Protein AF-A0A059LLD0-F1 (afdb_monomer_lite)

Foldseek 3Di:
DDPPDPPDDPVVVVVVVVVVVVVLVVCQPPVRHHDDDDPVLVVCVVVVHDSVVVVVVVVVVVVVVVVVVVVVVVVVVVVVVVVLVVCCVPPVVVSVVVVVVVVVVD

Structure (mmCIF, N/CA/C/O backbone):
data_AF-A0A059LLD0-F1
#
_entry.id   AF-A0A059LLD0-F1
#
loop_
_atom_site.group_PDB
_atom_site.id
_atom_site.type_symbol
_atom_site.label_atom_id
_atom_site.label_alt_id
_atom_site.label_comp_id
_atom_site.label_asym_id
_atom_site.label_entity_id
_atom_site.label_seq_id
_atom_site.pdbx_PDB_ins_code
_atom_site.Cartn_x
_atom_site.Cartn_y
_atom_site.Cartn_z
_atom_site.occupancy
_atom_site.B_iso_or_equiv
_atom_site.auth_seq_id
_atom_site.auth_comp_id
_atom_site.auth_asym_id
_atom_site.auth_atom_id
_atom_site.pdbx_PDB_model_num
ATOM 1 N N . MET A 1 1 ? 1.582 -6.614 -40.337 1.00 39.94 1 MET A N 1
ATOM 2 C CA . MET A 1 1 ? 1.990 -5.217 -40.583 1.00 39.94 1 MET A CA 1
ATOM 3 C C . MET A 1 1 ? 3.397 -5.080 -40.020 1.00 39.94 1 MET A C 1
ATOM 5 O O . MET A 1 1 ? 3.550 -5.006 -38.812 1.00 39.94 1 MET A O 1
ATOM 9 N N . ALA A 1 2 ? 4.421 -5.268 -40.858 1.00 42.25 2 ALA A N 1
ATOM 10 C CA . ALA A 1 2 ? 5.811 -5.275 -40.406 1.00 42.25 2 ALA A CA 1
ATOM 11 C C . ALA A 1 2 ? 6.215 -3.840 -40.050 1.00 42.25 2 ALA A C 1
ATOM 13 O O . ALA A 1 2 ? 6.189 -2.967 -40.916 1.00 42.25 2 ALA A O 1
ATOM 14 N N . CYS A 1 3 ? 6.527 -3.592 -38.780 1.00 46.34 3 CYS A N 1
ATOM 15 C CA . CYS A 1 3 ? 7.064 -2.315 -38.333 1.00 46.34 3 CYS A CA 1
ATOM 16 C C . CYS A 1 3 ? 8.498 -2.210 -38.875 1.00 46.34 3 CYS A C 1
ATOM 18 O O . CYS A 1 3 ? 9.439 -2.732 -38.282 1.00 46.34 3 CYS A O 1
ATOM 20 N N . LEU A 1 4 ? 8.651 -1.645 -40.074 1.00 51.81 4 LEU A N 1
ATOM 21 C CA . LEU A 1 4 ? 9.955 -1.328 -40.641 1.00 51.81 4 LEU A CA 1
ATOM 22 C C . LEU A 1 4 ? 10.501 -0.144 -39.845 1.00 51.81 4 LEU A C 1
ATOM 24 O O . LEU A 1 4 ? 10.081 0.992 -40.055 1.00 51.81 4 LEU A O 1
ATOM 28 N N . LEU A 1 5 ? 11.406 -0.416 -38.904 1.00 59.66 5 LEU A N 1
ATOM 29 C CA . LEU A 1 5 ? 12.221 0.636 -38.307 1.00 59.66 5 LEU A CA 1
ATOM 30 C C . LEU A 1 5 ? 12.898 1.418 -39.448 1.00 59.66 5 LEU A C 1
ATOM 32 O O . LEU A 1 5 ? 13.398 0.790 -40.389 1.00 59.66 5 LEU A O 1
ATOM 36 N N . PRO A 1 6 ? 12.898 2.762 -39.413 1.00 65.06 6 PRO A N 1
ATOM 37 C CA . PRO A 1 6 ? 13.549 3.555 -40.445 1.00 65.06 6 PRO A CA 1
ATOM 38 C C . PRO A 1 6 ? 15.025 3.159 -40.538 1.00 65.06 6 PRO A C 1
ATOM 40 O O . PRO A 1 6 ? 15.702 3.012 -39.519 1.00 65.06 6 PRO A O 1
ATOM 43 N N . SER A 1 7 ? 15.528 2.968 -41.761 1.00 75.12 7 SER A N 1
ATOM 44 C CA . SER A 1 7 ? 16.942 2.673 -42.000 1.00 75.12 7 SER A CA 1
ATOM 45 C C . SER A 1 7 ? 17.771 3.934 -41.755 1.00 75.12 7 SER A C 1
ATOM 47 O O . SER A 1 7 ? 18.082 4.679 -42.683 1.00 75.12 7 SER A O 1
ATOM 49 N N . LEU A 1 8 ? 18.071 4.200 -40.490 1.00 82.19 8 LEU A N 1
ATOM 50 C CA . LEU A 1 8 ? 18.911 5.312 -40.071 1.00 82.19 8 LEU A CA 1
ATOM 51 C C . LEU A 1 8 ? 20.379 4.985 -40.356 1.00 82.19 8 LEU A C 1
ATOM 53 O O . LEU A 1 8 ? 20.849 3.856 -40.187 1.00 82.19 8 LEU A O 1
ATOM 57 N N . THR A 1 9 ? 21.130 5.997 -40.766 1.00 88.50 9 THR A N 1
ATOM 58 C CA . THR A 1 9 ? 22.584 5.923 -40.848 1.00 88.50 9 THR A CA 1
ATOM 59 C C . THR A 1 9 ? 23.185 5.865 -39.444 1.00 88.50 9 THR A C 1
ATOM 61 O O . THR A 1 9 ? 22.616 6.354 -38.466 1.00 88.50 9 THR A O 1
ATOM 64 N N . SER A 1 10 ? 24.398 5.321 -39.330 1.00 88.06 10 SER A N 1
ATOM 65 C CA . SER A 1 10 ? 25.135 5.307 -38.058 1.00 88.06 10 SER A CA 1
ATOM 66 C C . SER A 1 10 ? 25.268 6.713 -37.442 1.00 88.06 10 SER A C 1
ATOM 68 O O . SER A 1 10 ? 25.141 6.863 -36.229 1.00 88.06 10 SER A O 1
ATOM 70 N N . LYS A 1 11 ? 25.441 7.759 -38.265 1.00 90.00 11 LYS A N 1
ATOM 71 C CA . LYS A 1 11 ? 25.521 9.154 -37.796 1.00 90.00 11 LYS A CA 1
ATOM 72 C C . LYS A 1 11 ? 24.215 9.632 -37.160 1.00 90.00 11 LYS A C 1
ATOM 74 O O . LYS A 1 11 ? 24.260 10.312 -36.140 1.00 90.00 11 LYS A O 1
ATOM 79 N N . GLU A 1 12 ? 23.076 9.267 -37.738 1.00 91.81 12 GLU A N 1
ATOM 80 C CA . GLU A 1 12 ? 21.757 9.634 -37.214 1.00 91.81 12 GLU A CA 1
ATOM 81 C C . GLU A 1 12 ? 21.447 8.889 -35.911 1.00 91.81 12 GLU A C 1
ATOM 83 O O . GLU A 1 12 ? 20.988 9.511 -34.957 1.00 91.81 12 GLU A O 1
ATOM 88 N N . TYR A 1 13 ? 21.798 7.600 -35.806 1.00 90.81 13 TYR A N 1
ATOM 89 C CA . TYR A 1 13 ? 21.709 6.864 -34.537 1.00 90.81 13 TYR A CA 1
ATOM 90 C C . TYR A 1 13 ? 22.541 7.513 -33.426 1.00 90.81 13 TYR A C 1
ATOM 92 O O . TYR A 1 13 ? 22.060 7.660 -32.304 1.00 90.81 13 TYR A O 1
ATOM 100 N N . HIS A 1 14 ? 23.774 7.929 -33.726 1.00 91.38 14 HIS A N 1
ATOM 101 C CA . HIS A 1 14 ? 24.617 8.620 -32.750 1.00 91.38 14 HIS A CA 1
ATOM 102 C C . HIS A 1 14 ? 24.027 9.962 -32.309 1.00 91.38 14 HIS A C 1
ATOM 104 O O . HIS A 1 14 ? 24.117 10.301 -31.129 1.00 91.38 14 HIS A O 1
ATOM 110 N N . ALA A 1 15 ? 23.416 10.711 -33.230 1.00 94.12 15 ALA A N 1
ATOM 111 C CA . ALA A 1 15 ? 22.745 11.964 -32.903 1.00 94.12 15 ALA A CA 1
ATOM 112 C C . ALA A 1 15 ? 21.545 11.736 -31.967 1.00 94.12 15 ALA A C 1
ATOM 114 O O . ALA A 1 15 ? 21.467 12.385 -30.927 1.00 94.12 15 ALA A O 1
ATOM 115 N N . LEU A 1 16 ? 20.681 10.761 -32.276 1.00 93.38 16 LEU A N 1
ATOM 116 C CA . LEU A 1 16 ? 19.527 10.403 -31.439 1.00 93.38 16 LEU A CA 1
ATOM 117 C C . LEU A 1 16 ? 19.942 9.876 -30.064 1.00 93.38 16 LEU A C 1
ATOM 119 O O . LEU A 1 16 ? 19.335 10.214 -29.052 1.00 93.38 16 LEU A O 1
ATOM 123 N N . TRP A 1 17 ? 20.994 9.058 -30.003 1.00 91.44 17 TRP A N 1
ATOM 124 C CA . TRP A 1 17 ? 21.495 8.548 -28.730 1.00 91.44 17 TRP A CA 1
ATOM 125 C C . TRP A 1 17 ? 22.029 9.672 -27.841 1.00 91.44 17 TRP A C 1
ATOM 127 O O . TRP A 1 17 ? 21.793 9.668 -26.634 1.00 91.44 17 TRP A O 1
ATOM 137 N N . LYS A 1 18 ? 22.705 10.660 -28.441 1.00 94.19 18 LYS A N 1
ATOM 138 C CA . LYS A 1 18 ? 23.160 11.855 -27.731 1.00 94.19 18 LYS A CA 1
ATOM 139 C C . LYS A 1 18 ? 21.980 12.661 -27.186 1.00 94.19 18 LYS A C 1
ATOM 141 O O . LYS A 1 18 ? 21.985 13.003 -26.012 1.00 94.19 18 LYS A O 1
ATOM 146 N N . GLU A 1 19 ? 20.956 12.890 -28.003 1.00 93.94 19 GLU A N 1
ATOM 147 C CA . GLU A 1 19 ? 19.736 13.588 -27.581 1.00 93.94 19 GLU A CA 1
ATOM 148 C C . GLU A 1 19 ? 19.037 12.875 -26.414 1.00 93.94 19 GLU A C 1
ATOM 150 O O . GLU A 1 19 ? 18.649 13.505 -25.432 1.00 93.94 19 GLU A O 1
ATOM 155 N N . LEU A 1 20 ? 18.934 11.546 -26.475 1.00 91.69 20 LEU A N 1
ATOM 156 C CA . LEU A 1 20 ? 18.318 10.746 -25.418 1.00 91.69 20 LEU A CA 1
ATOM 157 C C . LEU A 1 20 ? 19.149 10.771 -24.125 1.00 91.69 20 LEU A C 1
ATOM 159 O O . LEU A 1 20 ? 18.588 10.863 -23.033 1.00 91.69 20 LEU A O 1
ATOM 163 N N . ALA A 1 21 ? 20.480 10.737 -24.229 1.00 89.69 21 ALA A N 1
ATOM 164 C CA . ALA A 1 21 ? 21.375 10.879 -23.082 1.00 89.69 21 ALA A CA 1
ATOM 165 C C . ALA A 1 21 ? 21.253 12.265 -22.423 1.00 89.69 21 ALA A C 1
ATOM 167 O O . ALA A 1 21 ? 21.166 12.352 -21.195 1.00 89.69 21 ALA A O 1
ATOM 168 N N . ASP A 1 22 ? 21.175 13.326 -23.227 1.00 90.44 22 ASP A N 1
ATOM 169 C CA . ASP A 1 22 ? 20.976 14.698 -22.752 1.00 90.44 22 ASP A CA 1
ATOM 170 C C . ASP A 1 22 ? 19.594 14.847 -22.083 1.00 90.44 22 ASP A C 1
ATOM 172 O O . ASP A 1 22 ? 19.474 15.415 -20.995 1.00 90.44 22 ASP A O 1
ATOM 176 N N . SER A 1 23 ? 18.550 14.255 -22.674 1.00 90.44 23 SER A N 1
ATOM 177 C CA . SER A 1 23 ? 17.202 14.217 -22.097 1.00 90.44 23 SER A CA 1
ATOM 178 C C . SER A 1 23 ? 17.179 13.470 -20.761 1.00 90.44 23 SER A C 1
ATOM 180 O O . SER A 1 23 ? 16.642 13.984 -19.780 1.00 90.44 23 SER A O 1
ATOM 182 N N . ARG A 1 24 ? 17.842 12.311 -20.659 1.00 87.19 24 ARG A N 1
ATOM 183 C CA . ARG A 1 24 ? 17.965 11.570 -19.395 1.00 87.19 24 ARG A CA 1
ATOM 184 C C . ARG A 1 24 ? 18.589 12.431 -18.301 1.00 87.19 24 ARG A C 1
ATOM 186 O O . ARG A 1 24 ? 18.120 12.382 -17.168 1.00 87.19 24 ARG A O 1
ATOM 193 N N . GLN A 1 25 ? 19.616 13.215 -18.621 1.00 82.69 25 GLN A N 1
ATOM 194 C CA . GLN A 1 25 ? 20.274 14.082 -17.643 1.00 82.69 25 GLN A CA 1
ATOM 195 C C . GLN A 1 25 ? 19.312 15.123 -17.053 1.00 82.69 25 GLN A C 1
ATOM 197 O O . GLN A 1 25 ? 19.439 15.461 -15.880 1.00 82.69 25 GLN A O 1
ATOM 202 N N . SER A 1 26 ? 18.322 15.584 -17.826 1.00 83.88 26 SER A N 1
ATOM 203 C CA . SER A 1 26 ? 17.282 16.503 -17.336 1.00 83.88 26 SER A CA 1
ATOM 204 C C . SER A 1 26 ? 16.276 15.860 -16.370 1.00 83.88 26 SER A C 1
ATOM 206 O O . SER A 1 26 ? 15.625 16.568 -15.607 1.00 83.88 26 SER A O 1
ATOM 208 N N . LEU A 1 27 ? 16.160 14.527 -16.386 1.00 83.38 27 LEU A N 1
ATOM 209 C CA . LEU A 1 27 ? 15.268 13.756 -15.510 1.00 83.38 27 LEU A CA 1
ATOM 210 C C . LEU A 1 27 ? 15.929 13.377 -14.176 1.00 83.38 27 LEU A C 1
ATOM 212 O O . LEU A 1 27 ? 15.254 12.914 -13.258 1.00 83.38 27 LEU A O 1
ATOM 216 N N . VAL A 1 28 ? 17.249 13.544 -14.072 1.00 86.75 28 VAL A N 1
ATOM 217 C CA . VAL A 1 28 ? 17.999 13.352 -12.829 1.00 86.75 28 VAL A CA 1
ATOM 218 C C . VAL A 1 28 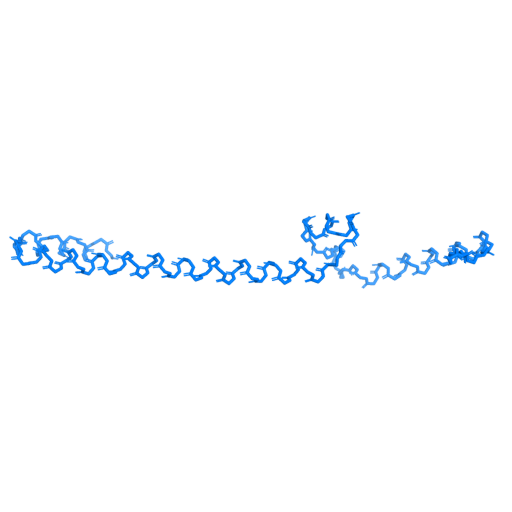? 17.841 14.608 -11.976 1.00 86.75 28 VAL A C 1
ATOM 220 O O . VAL A 1 28 ? 17.944 15.729 -12.474 1.00 86.75 28 VAL A O 1
ATOM 223 N N . ALA A 1 29 ? 17.589 14.429 -10.681 1.00 80.75 29 ALA A N 1
ATOM 224 C CA . ALA A 1 29 ? 17.457 15.543 -9.756 1.00 80.75 29 ALA A CA 1
ATOM 225 C C . ALA A 1 29 ? 18.760 16.378 -9.692 1.00 80.75 29 ALA A C 1
ATOM 227 O O . ALA A 1 29 ? 19.846 15.854 -9.959 1.00 80.75 29 ALA A O 1
ATOM 228 N N . PRO A 1 30 ? 18.696 17.671 -9.311 1.00 80.50 30 PRO A N 1
ATOM 229 C CA . PRO A 1 30 ? 19.870 18.554 -9.270 1.00 80.50 30 PRO A CA 1
ATOM 230 C C . PRO A 1 30 ? 21.007 18.062 -8.362 1.00 80.50 30 PRO A C 1
ATOM 232 O O . PRO A 1 30 ? 22.156 18.459 -8.537 1.00 80.50 30 PRO A O 1
ATOM 235 N N . ASP A 1 31 ? 20.692 17.203 -7.393 1.00 86.31 31 ASP A N 1
ATOM 236 C CA . ASP A 1 31 ? 21.633 16.561 -6.474 1.00 86.31 31 ASP A CA 1
ATOM 237 C C . ASP A 1 31 ? 22.212 15.237 -7.014 1.00 86.31 31 ASP A C 1
ATOM 239 O O . ASP A 1 31 ? 22.921 14.528 -6.300 1.00 86.31 31 ASP A O 1
ATOM 243 N N . GLY A 1 32 ? 21.925 14.900 -8.274 1.00 82.25 32 GLY A N 1
ATOM 244 C CA . GLY A 1 32 ? 22.403 13.696 -8.948 1.00 82.25 32 GLY A CA 1
ATOM 245 C C . GLY A 1 32 ? 21.582 12.441 -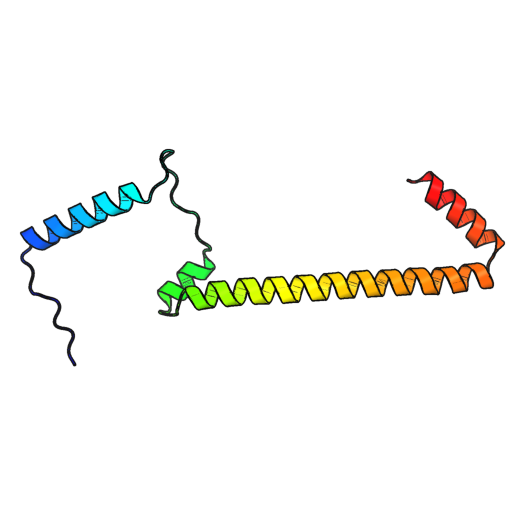8.656 1.00 82.25 32 GLY A C 1
ATOM 246 O O . GLY A 1 32 ? 21.960 11.360 -9.111 1.00 82.25 32 GLY A O 1
ATOM 247 N N . ARG A 1 33 ? 20.469 12.544 -7.915 1.00 85.12 33 ARG A N 1
ATOM 248 C CA . ARG A 1 33 ? 19.623 11.382 -7.620 1.00 85.12 33 ARG A CA 1
ATOM 249 C C . ARG A 1 33 ? 18.732 11.027 -8.802 1.00 85.12 33 ARG A C 1
ATOM 251 O O . ARG A 1 33 ? 18.080 11.877 -9.407 1.00 85.12 33 ARG A O 1
ATOM 258 N N . VAL A 1 34 ? 18.693 9.738 -9.110 1.00 82.94 34 VAL A N 1
ATOM 259 C CA . VAL A 1 34 ? 17.743 9.165 -10.066 1.00 82.94 34 VAL A CA 1
ATOM 260 C C . VAL A 1 34 ? 16.390 9.019 -9.358 1.00 82.94 34 VAL A C 1
ATOM 262 O O . VAL A 1 34 ? 16.390 8.686 -8.170 1.00 82.94 34 VAL A O 1
ATOM 265 N N . PRO A 1 35 ? 15.252 9.259 -10.035 1.00 83.44 35 PRO A N 1
ATOM 266 C CA . PRO A 1 35 ? 13.938 8.998 -9.461 1.00 83.44 35 PRO A CA 1
ATOM 267 C C . PRO A 1 35 ? 13.838 7.571 -8.916 1.00 83.44 35 PRO A C 1
ATOM 269 O O . PRO A 1 35 ? 14.211 6.612 -9.594 1.00 83.44 35 PRO A O 1
ATOM 272 N N . GLU A 1 36 ? 13.343 7.440 -7.688 1.00 87.00 36 GLU A N 1
ATOM 273 C CA . GLU A 1 36 ? 13.071 6.134 -7.098 1.00 87.00 36 GLU A CA 1
ATOM 274 C C . GLU A 1 36 ? 11.819 5.537 -7.734 1.00 87.00 36 GLU A C 1
ATOM 276 O O . GLU A 1 36 ? 10.787 6.196 -7.868 1.00 87.00 36 GLU A O 1
ATOM 281 N N . VAL A 1 37 ? 11.926 4.273 -8.129 1.00 88.25 37 VAL A N 1
ATOM 282 C CA . VAL A 1 37 ? 10.850 3.526 -8.771 1.00 88.25 37 VAL A CA 1
ATOM 283 C C . VAL A 1 37 ? 10.708 2.189 -8.056 1.00 88.25 37 VAL A C 1
ATOM 285 O O . VAL A 1 37 ? 11.709 1.566 -7.698 1.00 88.25 37 VAL A O 1
ATOM 288 N N . ALA A 1 38 ? 9.469 1.744 -7.838 1.00 92.06 38 ALA A N 1
ATOM 289 C CA . ALA A 1 38 ? 9.203 0.429 -7.264 1.00 92.06 38 ALA A CA 1
ATOM 290 C C . ALA A 1 38 ? 9.772 -0.673 -8.173 1.00 92.06 38 ALA A C 1
ATOM 292 O O . ALA A 1 38 ? 9.549 -0.665 -9.384 1.00 92.06 38 ALA A O 1
ATOM 293 N N . ILE A 1 39 ? 10.484 -1.644 -7.598 1.00 91.19 39 ILE A N 1
ATOM 294 C CA . ILE A 1 39 ? 11.093 -2.744 -8.365 1.00 91.19 39 ILE A CA 1
ATOM 295 C C . ILE A 1 39 ? 10.005 -3.589 -9.038 1.00 91.19 39 ILE A C 1
ATOM 297 O O . ILE A 1 39 ? 10.184 -4.094 -10.142 1.00 91.19 39 ILE A O 1
ATOM 301 N N . GLU A 1 40 ? 8.852 -3.720 -8.392 1.00 90.88 40 GLU A N 1
ATOM 302 C CA . GLU A 1 40 ? 7.683 -4.406 -8.923 1.00 90.88 40 GLU A CA 1
ATOM 303 C C . GLU A 1 40 ? 7.151 -3.731 -10.191 1.00 90.88 40 GLU A C 1
ATOM 305 O O . GLU A 1 40 ? 6.760 -4.439 -11.113 1.00 90.88 40 GLU A O 1
ATOM 310 N N . LEU A 1 41 ? 7.214 -2.397 -10.289 1.00 94.44 41 LEU A N 1
ATOM 311 C CA . LEU A 1 41 ? 6.820 -1.680 -11.504 1.00 94.44 41 LEU A CA 1
ATOM 312 C C . LEU A 1 41 ? 7.729 -2.036 -12.688 1.00 94.44 41 LEU A C 1
ATOM 314 O O . LEU A 1 41 ? 7.250 -2.164 -13.811 1.00 94.44 41 LEU A O 1
ATOM 318 N N . LEU A 1 42 ? 9.029 -2.232 -12.447 1.00 92.25 42 LEU A N 1
ATOM 319 C CA . LEU A 1 42 ? 9.960 -2.635 -13.505 1.00 92.25 42 LEU A CA 1
ATOM 320 C C . LEU A 1 42 ? 9.594 -4.006 -14.082 1.00 92.25 42 LEU A C 1
ATOM 322 O O . LEU A 1 42 ? 9.681 -4.187 -15.289 1.00 92.25 42 LEU A O 1
ATOM 326 N N . LYS A 1 43 ? 9.099 -4.932 -13.251 1.00 91.94 43 LYS A N 1
ATOM 327 C CA . LYS A 1 43 ? 8.618 -6.237 -13.730 1.00 91.94 43 LYS A CA 1
ATOM 328 C C . LYS A 1 43 ? 7.402 -6.104 -14.645 1.00 91.94 43 LYS A C 1
ATOM 330 O O . LYS A 1 43 ? 7.368 -6.752 -15.679 1.00 91.94 43 LYS A O 1
ATOM 335 N N . TYR A 1 44 ? 6.452 -5.227 -14.307 1.00 93.19 44 TYR A N 1
ATOM 336 C CA . TYR A 1 44 ? 5.303 -4.941 -15.178 1.00 93.19 44 TYR A CA 1
ATOM 337 C C . TYR A 1 44 ? 5.764 -4.423 -16.546 1.00 93.19 44 TYR A C 1
ATOM 339 O O . TYR A 1 44 ? 5.243 -4.844 -17.573 1.00 93.19 44 TYR A O 1
ATOM 347 N N . LEU A 1 45 ? 6.771 -3.544 -16.565 1.00 93.31 45 LEU A N 1
ATOM 348 C CA . LEU A 1 45 ? 7.348 -3.041 -17.813 1.00 93.31 45 LEU A CA 1
ATOM 349 C C . LEU A 1 45 ? 8.064 -4.143 -18.608 1.00 93.31 45 LEU A C 1
ATOM 351 O O . LEU A 1 45 ? 7.892 -4.208 -19.824 1.00 93.31 45 LEU A O 1
ATOM 355 N N . ASP A 1 46 ? 8.835 -5.002 -17.937 1.00 94.44 46 ASP A N 1
ATOM 356 C CA . ASP A 1 46 ? 9.557 -6.116 -18.566 1.00 94.44 46 ASP A CA 1
ATOM 357 C C . ASP A 1 46 ? 8.598 -7.153 -19.178 1.00 94.44 46 ASP A C 1
ATOM 359 O O . ASP A 1 46 ? 8.862 -7.676 -20.263 1.00 94.44 46 ASP A O 1
ATOM 363 N N . ASP A 1 47 ? 7.464 -7.403 -18.519 1.00 94.75 47 ASP A N 1
ATOM 364 C CA . ASP A 1 47 ? 6.411 -8.308 -18.993 1.00 94.75 47 ASP A CA 1
ATOM 365 C C . ASP A 1 47 ? 5.537 -7.675 -20.102 1.00 94.75 47 ASP A C 1
ATOM 367 O O . ASP A 1 47 ? 4.763 -8.369 -20.767 1.00 94.75 47 ASP A O 1
ATOM 371 N N . GLY A 1 48 ? 5.698 -6.371 -20.360 1.00 93.75 48 GLY A N 1
ATOM 372 C CA . GLY A 1 48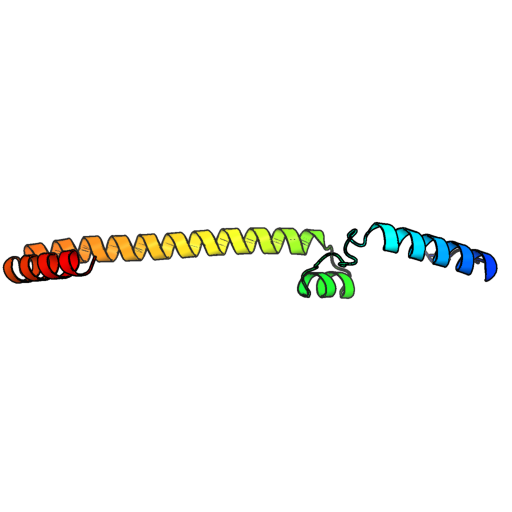 ? 4.953 -5.622 -21.375 1.00 93.75 48 GLY A CA 1
ATOM 373 C C . GLY A 1 48 ? 3.556 -5.173 -20.935 1.00 93.75 48 GLY A C 1
ATOM 374 O O . GLY A 1 48 ? 2.737 -4.816 -21.786 1.00 93.75 48 GLY A O 1
ATOM 375 N N . ASP A 1 49 ? 3.283 -5.184 -19.631 1.00 94.06 49 ASP A N 1
ATOM 376 C CA . ASP A 1 49 ? 2.034 -4.709 -19.041 1.00 94.06 49 ASP A CA 1
ATOM 377 C C . ASP A 1 49 ? 1.986 -3.178 -18.916 1.00 94.06 49 ASP A C 1
ATOM 379 O O . ASP A 1 49 ? 2.984 -2.461 -19.029 1.00 94.06 49 ASP A O 1
ATOM 383 N N . ASN A 1 50 ? 0.780 -2.654 -18.672 1.00 92.44 50 ASN A N 1
ATOM 384 C CA . ASN A 1 50 ? 0.581 -1.224 -18.466 1.00 92.44 50 ASN A CA 1
ATOM 385 C C . ASN A 1 50 ? 1.061 -0.794 -17.058 1.00 92.44 50 ASN A C 1
ATOM 387 O O . ASN A 1 50 ? 0.483 -1.247 -16.063 1.00 92.44 50 ASN A O 1
ATOM 391 N N . PRO A 1 51 ? 2.036 0.131 -16.935 1.00 93.31 51 PRO A N 1
ATOM 392 C CA . PRO A 1 51 ? 2.490 0.651 -15.641 1.00 93.31 51 PRO A CA 1
ATOM 393 C C . PRO A 1 51 ? 1.391 1.357 -14.825 1.00 93.31 51 PRO A C 1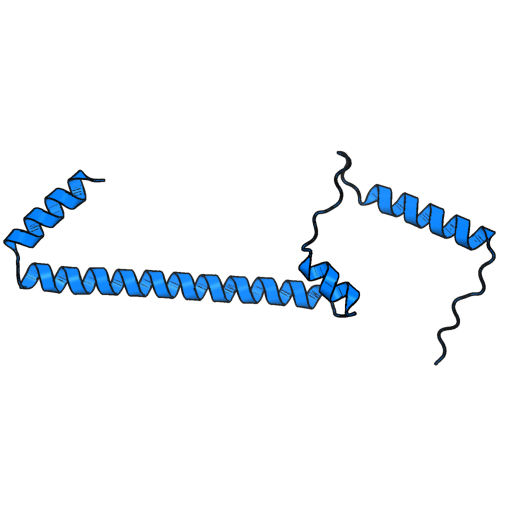
ATOM 395 O O . PRO A 1 51 ? 1.467 1.402 -13.594 1.00 93.31 51 PRO A O 1
ATOM 398 N N . ASP A 1 52 ? 0.344 1.877 -15.470 1.00 94.06 52 ASP A N 1
ATOM 399 C CA . ASP A 1 52 ? -0.779 2.499 -14.759 1.00 94.06 52 ASP A CA 1
ATOM 400 C C . ASP A 1 52 ? -1.596 1.459 -13.976 1.00 94.06 52 ASP A C 1
ATOM 402 O O . ASP A 1 52 ? -2.097 1.746 -12.889 1.00 94.06 52 ASP A O 1
ATOM 406 N N . THR A 1 53 ? -1.678 0.222 -14.478 1.00 94.25 53 THR A N 1
ATOM 407 C CA . THR A 1 53 ? -2.376 -0.877 -13.796 1.00 94.25 53 THR A CA 1
ATOM 408 C C . THR A 1 53 ? -1.694 -1.236 -12.479 1.00 94.25 53 THR A C 1
ATOM 410 O O . THR A 1 53 ? -2.378 -1.413 -11.474 1.00 94.25 53 THR A O 1
ATOM 413 N N . PHE A 1 54 ? -0.357 -1.232 -12.442 1.00 94.56 54 PHE A N 1
ATOM 414 C CA . PHE A 1 54 ? 0.389 -1.394 -11.191 1.00 94.56 54 PHE A CA 1
ATOM 415 C C . PHE A 1 54 ? -0.001 -0.319 -10.168 1.00 94.56 54 PHE A C 1
ATOM 417 O O . PHE A 1 54 ? -0.222 -0.613 -8.993 1.00 94.56 54 PHE A O 1
ATOM 424 N N . THR A 1 55 ? -0.117 0.932 -10.616 1.00 94.88 55 THR A N 1
ATOM 425 C CA . THR A 1 55 ? -0.469 2.055 -9.742 1.00 94.88 55 THR A CA 1
ATOM 426 C C . THR A 1 55 ? -1.871 1.872 -9.158 1.00 94.88 55 THR A C 1
ATOM 428 O O . THR A 1 55 ? -2.053 1.967 -7.940 1.00 94.88 55 THR A O 1
ATOM 431 N N . ASP A 1 56 ? -2.848 1.535 -10.001 1.00 96.38 56 ASP A N 1
ATOM 432 C CA . ASP A 1 56 ? -4.219 1.235 -9.583 1.00 96.38 56 ASP A CA 1
ATOM 433 C C . ASP A 1 56 ? -4.281 0.088 -8.563 1.00 96.38 56 ASP A C 1
ATOM 435 O O . ASP A 1 56 ? -4.991 0.189 -7.554 1.00 96.38 56 ASP A O 1
ATOM 439 N N . ASP A 1 57 ? -3.523 -0.984 -8.788 1.00 95.44 57 ASP A N 1
ATOM 440 C CA . ASP A 1 57 ? -3.488 -2.145 -7.903 1.00 95.44 57 ASP A CA 1
ATOM 441 C C . ASP A 1 57 ? -2.908 -1.804 -6.531 1.00 95.44 57 ASP A C 1
ATOM 443 O O . ASP A 1 57 ? -3.477 -2.197 -5.507 1.00 95.44 57 ASP A O 1
ATOM 447 N N . ILE A 1 58 ? -1.836 -1.009 -6.478 1.00 95.62 58 ILE A N 1
ATOM 448 C CA . ILE A 1 58 ? -1.251 -0.545 -5.215 1.00 95.62 58 ILE A CA 1
ATOM 449 C C . ILE A 1 58 ? -2.246 0.317 -4.433 1.00 95.62 58 ILE A C 1
ATOM 451 O O . ILE A 1 58 ? -2.435 0.106 -3.229 1.00 95.62 58 ILE A O 1
ATOM 455 N N . PHE A 1 59 ? -2.941 1.248 -5.093 1.00 96.69 59 PHE A N 1
ATOM 456 C CA . PHE A 1 59 ? -3.954 2.071 -4.426 1.00 96.69 59 PHE A CA 1
ATOM 457 C C . PHE A 1 59 ? -5.125 1.235 -3.906 1.00 96.69 59 PHE A C 1
ATOM 459 O O . PHE A 1 59 ? -5.565 1.417 -2.764 1.00 96.69 59 PHE A O 1
ATOM 466 N N . ARG A 1 60 ? -5.613 0.284 -4.707 1.00 97.12 60 ARG A N 1
ATOM 467 C CA . ARG A 1 60 ? -6.683 -0.637 -4.303 1.00 97.12 60 ARG A CA 1
ATOM 468 C C . ARG A 1 60 ? -6.252 -1.509 -3.128 1.00 97.12 60 ARG A C 1
ATOM 470 O O . ARG A 1 60 ? -7.001 -1.621 -2.156 1.00 97.12 60 ARG A O 1
ATOM 477 N N . ALA A 1 61 ? -5.049 -2.077 -3.173 1.00 96.75 61 ALA A N 1
ATOM 478 C CA . ALA A 1 61 ? -4.495 -2.884 -2.091 1.00 96.75 61 ALA A CA 1
ATOM 479 C C . ALA A 1 61 ? -4.367 -2.072 -0.794 1.00 96.75 61 ALA A C 1
ATOM 481 O O . ALA A 1 61 ? -4.796 -2.536 0.265 1.00 96.75 61 ALA A O 1
ATOM 482 N N . GLY A 1 62 ? -3.868 -0.834 -0.877 1.00 97.62 62 GLY A N 1
ATOM 483 C CA . GLY A 1 62 ? -3.782 0.081 0.261 1.00 97.62 62 GLY A CA 1
ATOM 484 C C . GLY A 1 62 ? -5.152 0.399 0.866 1.00 97.62 62 GLY A C 1
ATOM 485 O O . GLY A 1 62 ? -5.329 0.340 2.085 1.00 97.62 62 GLY A O 1
ATOM 486 N N . LEU A 1 63 ? -6.159 0.659 0.028 1.00 97.75 63 LEU A N 1
ATOM 487 C CA . LEU A 1 63 ? -7.527 0.898 0.488 1.00 97.75 63 LEU A CA 1
ATOM 488 C C . LEU A 1 63 ? -8.094 -0.319 1.232 1.00 97.75 63 LEU A C 1
ATOM 490 O O . LEU A 1 63 ? -8.642 -0.172 2.328 1.00 97.75 63 LEU A O 1
ATOM 494 N N . VAL A 1 64 ? -7.939 -1.517 0.664 1.00 98.06 64 VAL A N 1
ATOM 495 C CA . VAL A 1 64 ? -8.403 -2.767 1.281 1.00 98.06 64 VAL A CA 1
ATOM 496 C C . VAL A 1 64 ? -7.689 -3.012 2.611 1.00 98.06 64 VAL A C 1
ATOM 498 O O . VAL A 1 64 ? -8.349 -3.266 3.620 1.00 98.06 64 VAL A O 1
ATOM 501 N N . ALA A 1 65 ? -6.362 -2.877 2.654 1.00 97.88 65 ALA A N 1
ATOM 502 C CA . ALA A 1 65 ? -5.569 -3.073 3.867 1.00 97.88 65 ALA A CA 1
ATOM 503 C C . ALA A 1 65 ? -5.978 -2.108 4.993 1.00 97.88 65 ALA A C 1
ATOM 505 O O . ALA A 1 65 ? -6.105 -2.516 6.155 1.00 97.88 65 ALA A O 1
ATOM 506 N N . ASN A 1 66 ? -6.262 -0.850 4.651 1.00 97.38 66 ASN A N 1
ATOM 507 C CA . ASN A 1 66 ? -6.733 0.152 5.604 1.00 97.38 66 ASN A CA 1
ATOM 508 C C . ASN A 1 66 ? -8.115 -0.199 6.164 1.00 97.38 66 ASN A C 1
ATOM 510 O O . ASN A 1 66 ? -8.332 -0.114 7.375 1.00 97.38 66 ASN A O 1
ATOM 514 N N . GLN A 1 67 ? -9.043 -0.647 5.313 1.00 97.75 67 GLN A N 1
ATOM 515 C CA . GLN A 1 67 ? -10.371 -1.070 5.764 1.00 97.75 67 GLN A CA 1
ATOM 516 C C . GLN A 1 67 ? -10.306 -2.310 6.655 1.00 97.75 67 GLN A C 1
ATOM 518 O O . GLN A 1 67 ? -10.952 -2.347 7.702 1.00 97.75 67 GLN A O 1
ATOM 523 N N . VAL A 1 68 ? -9.482 -3.297 6.296 1.00 97.69 68 VAL A N 1
ATOM 524 C CA . VAL A 1 68 ? -9.262 -4.490 7.124 1.00 97.69 68 VAL A CA 1
ATOM 525 C C . VAL A 1 68 ? -8.686 -4.103 8.484 1.00 97.69 68 VAL A C 1
ATOM 527 O O . VAL A 1 68 ? -9.177 -4.569 9.512 1.00 97.69 68 VAL A O 1
ATOM 530 N N . SER A 1 69 ? -7.688 -3.220 8.517 1.00 97.94 69 SER A N 1
ATOM 531 C CA . SER A 1 69 ? -7.077 -2.750 9.766 1.00 97.94 69 SER A CA 1
ATOM 532 C C . SER A 1 69 ? -8.081 -2.004 10.645 1.00 97.94 69 SER A C 1
ATOM 534 O O . SER A 1 69 ? -8.205 -2.301 11.834 1.00 97.94 69 SER A O 1
ATOM 536 N N . LYS A 1 70 ? -8.882 -1.111 10.053 1.00 97.88 70 LYS A N 1
ATOM 537 C CA . LYS A 1 70 ? -9.965 -0.409 10.752 1.00 97.88 70 LYS A CA 1
ATOM 538 C C . LYS A 1 70 ? -11.021 -1.377 11.291 1.00 97.88 70 LYS A C 1
ATOM 540 O O . LYS A 1 70 ? -11.480 -1.218 12.423 1.00 97.88 70 LYS A O 1
ATOM 545 N N . GLY A 1 71 ? -11.390 -2.390 10.509 1.00 97.94 71 GLY A N 1
ATOM 546 C CA . GLY A 1 71 ? -12.326 -3.437 10.913 1.00 97.94 71 GLY A CA 1
ATOM 547 C C . GLY A 1 71 ? -11.812 -4.238 12.109 1.00 97.94 71 GLY A C 1
ATOM 548 O O . GLY A 1 71 ? -12.538 -4.392 13.090 1.00 97.94 71 GLY A O 1
ATOM 549 N N . LYS A 1 72 ? -10.542 -4.664 12.073 1.00 98.19 72 LYS A N 1
ATOM 550 C CA . LYS A 1 72 ? -9.875 -5.344 13.196 1.00 98.19 72 LYS A CA 1
ATOM 551 C C . LYS A 1 72 ? -9.883 -4.480 14.453 1.00 98.19 72 LYS A C 1
ATOM 553 O O . LYS A 1 72 ? -10.344 -4.942 15.490 1.00 98.19 72 LYS A O 1
ATOM 558 N N . PHE A 1 73 ? -9.446 -3.225 14.353 1.00 98.00 73 PHE A N 1
ATOM 559 C CA . PHE A 1 73 ? -9.443 -2.294 15.484 1.00 98.00 73 PHE A CA 1
ATOM 560 C C . PHE A 1 73 ? -10.845 -2.119 16.083 1.00 98.00 73 PHE A C 1
ATOM 562 O O . PHE A 1 73 ? -11.034 -2.216 17.292 1.00 98.00 73 PHE A O 1
ATOM 569 N N . THR A 1 74 ? -11.851 -1.941 15.226 1.00 98.06 74 THR A N 1
ATOM 570 C CA . THR A 1 74 ? -13.248 -1.807 15.656 1.00 98.06 74 THR A CA 1
ATOM 571 C C . THR A 1 74 ? -13.751 -3.072 16.358 1.00 98.06 74 THR A C 1
ATOM 573 O O . THR A 1 74 ? -14.453 -2.976 17.361 1.00 98.06 74 THR A O 1
ATOM 576 N N . ALA A 1 75 ? -13.402 -4.259 15.855 1.00 98.06 75 ALA A N 1
ATOM 577 C CA . ALA A 1 75 ? -13.786 -5.528 16.468 1.00 98.06 75 ALA A CA 1
ATOM 578 C C . ALA A 1 75 ? -13.127 -5.723 17.841 1.00 98.06 75 ALA A C 1
ATOM 580 O O . ALA A 1 75 ? -13.815 -6.092 18.790 1.00 98.06 75 ALA A O 1
ATOM 581 N N . PHE A 1 76 ? -11.832 -5.414 17.963 1.00 97.94 76 PHE A N 1
ATOM 582 C CA . PHE A 1 76 ? -11.123 -5.461 19.243 1.00 97.94 76 PHE A CA 1
ATOM 583 C C . PHE A 1 76 ? -11.724 -4.499 20.262 1.00 97.94 76 PHE A C 1
ATOM 585 O O . PHE A 1 76 ? -11.992 -4.907 21.385 1.00 97.94 76 PHE A O 1
ATOM 592 N N . ARG A 1 77 ? -12.024 -3.263 19.856 1.00 97.38 77 ARG A N 1
ATOM 593 C CA . ARG A 1 77 ? -12.670 -2.288 20.737 1.00 97.38 77 ARG A CA 1
ATOM 594 C C . ARG A 1 77 ? -14.041 -2.771 21.220 1.00 97.38 77 ARG A C 1
ATOM 596 O O . ARG A 1 77 ? -14.334 -2.688 22.404 1.00 97.38 77 ARG A O 1
ATOM 603 N N . LYS A 1 78 ? -14.869 -3.329 20.330 1.00 97.88 78 LYS A N 1
ATOM 604 C CA . LYS A 1 78 ? -16.174 -3.899 20.714 1.00 97.88 78 LYS A CA 1
ATOM 605 C C . LYS A 1 78 ? -16.038 -5.083 21.672 1.00 97.88 78 LYS A C 1
ATOM 607 O O . LYS A 1 78 ? -16.865 -5.242 22.566 1.00 97.88 78 LYS A O 1
ATOM 612 N N . LEU A 1 79 ? -15.019 -5.920 21.473 1.00 97.69 79 LEU A N 1
ATOM 613 C CA . LEU A 1 79 ? -14.714 -7.023 22.379 1.00 97.69 79 LEU A CA 1
ATOM 614 C C . LEU A 1 79 ? -14.297 -6.499 23.756 1.00 97.69 79 LEU A C 1
ATOM 616 O O . LEU A 1 79 ? -14.820 -6.983 24.754 1.00 97.69 79 LEU A O 1
ATOM 620 N N . GLU A 1 80 ? -13.401 -5.510 23.808 1.00 95.69 80 GLU A N 1
ATOM 621 C CA . GLU A 1 80 ? -12.978 -4.858 25.051 1.00 95.69 80 GLU A CA 1
ATOM 622 C C . GLU A 1 80 ? -14.177 -4.252 25.789 1.00 95.69 80 GLU A C 1
ATOM 624 O O . GLU A 1 80 ? -14.356 -4.521 26.974 1.00 95.69 80 GLU A O 1
ATOM 629 N N . GLU A 1 81 ? -15.029 -3.495 25.092 1.00 96.38 81 GLU A N 1
ATOM 630 C CA . GLU A 1 81 ? -16.238 -2.885 25.658 1.00 96.38 81 GLU A CA 1
ATOM 631 C C . GLU A 1 81 ? -17.178 -3.958 26.231 1.00 96.38 81 GLU A C 1
ATOM 633 O O . GLU A 1 81 ? -17.562 -3.887 27.398 1.00 96.38 81 GLU A O 1
ATOM 638 N N . SER A 1 82 ? -17.491 -5.004 25.457 1.00 97.44 82 SER A N 1
ATOM 639 C CA . SER A 1 82 ? -18.372 -6.089 25.911 1.00 97.44 82 SER A CA 1
ATOM 640 C C . SER A 1 82 ? -17.787 -6.875 27.086 1.00 97.44 82 SER A C 1
ATOM 642 O O . SER A 1 82 ? -18.521 -7.228 28.011 1.00 97.44 82 SER A O 1
ATOM 644 N N . LEU A 1 83 ? -16.484 -7.162 27.061 1.00 95.81 83 LEU A N 1
ATOM 645 C CA . LEU A 1 83 ? -15.804 -7.857 28.147 1.00 95.81 83 LEU A CA 1
ATOM 646 C C . LEU A 1 83 ? -15.801 -7.003 29.416 1.00 95.81 83 LEU A C 1
ATOM 648 O O . LEU A 1 83 ? -16.123 -7.519 30.481 1.00 95.81 83 LEU A O 1
ATOM 652 N N . SER A 1 84 ? -15.509 -5.709 29.289 1.00 94.38 84 SER A N 1
ATOM 653 C CA . SER A 1 84 ? -15.523 -4.750 30.397 1.00 94.38 84 SER A CA 1
ATOM 654 C C . SER A 1 84 ? -16.891 -4.710 31.072 1.00 94.38 84 SER A C 1
ATOM 656 O O . SER A 1 84 ? -16.975 -4.853 32.286 1.00 94.38 84 SER A O 1
ATOM 658 N N . THR A 1 85 ? -17.974 -4.633 30.289 1.00 95.69 85 THR A N 1
ATOM 659 C CA . THR A 1 85 ? -19.345 -4.683 30.824 1.00 95.69 85 THR A CA 1
ATOM 660 C C . THR A 1 85 ? -19.631 -5.992 31.565 1.00 95.69 85 THR A C 1
ATOM 662 O O . THR A 1 85 ? -20.243 -5.982 32.631 1.00 95.69 85 THR A O 1
ATOM 665 N N . HIS A 1 86 ? -19.195 -7.136 31.028 1.00 96.19 86 HIS A N 1
ATOM 666 C CA . HIS A 1 86 ? -19.397 -8.423 31.698 1.00 96.19 86 HIS A CA 1
ATOM 667 C C . HIS A 1 86 ? -18.565 -8.571 32.978 1.00 96.19 86 HIS A C 1
ATOM 669 O O . HIS A 1 86 ? -19.041 -9.197 33.926 1.00 96.19 86 HIS A O 1
ATOM 675 N N . LEU A 1 87 ? -17.343 -8.032 33.005 1.00 94.81 87 LEU A N 1
ATOM 676 C CA . LEU A 1 87 ? -16.473 -8.051 34.180 1.00 94.81 87 LEU A CA 1
ATOM 677 C C . LEU A 1 87 ? -17.028 -7.155 35.283 1.00 94.81 87 LEU A C 1
ATOM 679 O O . 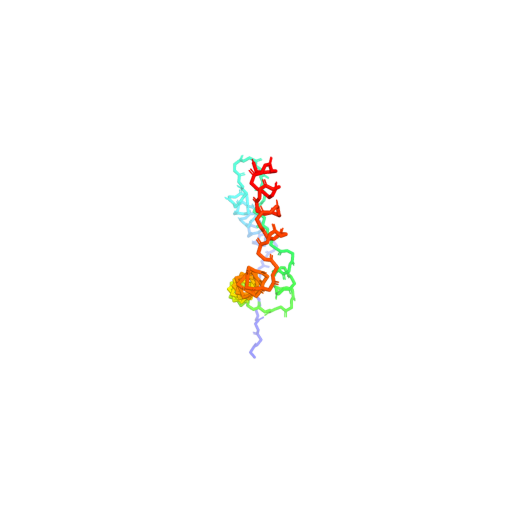LEU A 1 87 ? -17.189 -7.630 36.399 1.00 94.81 87 LEU A O 1
ATOM 683 N N . GLU A 1 88 ? -17.424 -5.926 34.956 1.00 94.25 88 GLU A N 1
ATOM 684 C CA . GLU A 1 88 ? -18.041 -4.998 35.908 1.00 94.25 88 GLU A CA 1
ATOM 685 C C . GLU A 1 88 ? -19.307 -5.588 36.551 1.00 94.25 88 GLU A C 1
ATOM 687 O O . GLU A 1 88 ? -19.520 -5.454 37.753 1.00 94.25 88 GLU A O 1
ATOM 692 N N . ALA A 1 89 ? -20.125 -6.304 35.770 1.00 94.94 89 ALA A N 1
ATOM 693 C CA . ALA A 1 89 ? -21.349 -6.923 36.271 1.00 94.94 89 ALA A CA 1
ATOM 694 C C . ALA A 1 89 ? -21.115 -8.172 37.145 1.00 94.94 89 ALA A C 1
ATOM 696 O O . ALA A 1 89 ? -21.936 -8.460 38.015 1.00 94.94 89 ALA A O 1
ATOM 697 N N . LYS A 1 90 ? -20.053 -8.953 36.893 1.00 96.62 90 LYS A N 1
ATOM 698 C CA . LYS A 1 90 ? -19.795 -10.225 37.599 1.00 96.62 90 LYS A CA 1
ATOM 699 C C . LYS A 1 90 ? -18.783 -10.115 38.741 1.00 96.62 90 LYS A C 1
ATOM 701 O O . LYS A 1 90 ? -18.893 -10.888 39.687 1.00 96.62 90 LYS A O 1
ATOM 706 N N . PHE A 1 91 ? -17.823 -9.200 38.634 1.00 95.75 91 PHE A N 1
ATOM 707 C CA . PHE A 1 91 ? -16.661 -9.053 39.519 1.00 95.75 91 PHE A CA 1
ATOM 708 C C . PHE A 1 91 ? -16.385 -7.560 39.783 1.00 95.75 91 PHE A C 1
ATOM 710 O O . PHE A 1 91 ? -15.404 -7.003 39.285 1.00 95.75 91 PHE A O 1
ATOM 717 N N . PRO A 1 92 ? -17.297 -6.857 40.482 1.00 93.62 92 PRO A N 1
ATOM 718 C CA . PRO A 1 92 ? -17.243 -5.401 40.595 1.00 93.62 92 PRO A CA 1
ATOM 719 C C . PRO A 1 92 ? -16.047 -4.892 41.413 1.00 93.62 92 PRO A C 1
ATOM 721 O O . PRO A 1 92 ? -15.515 -3.829 41.097 1.00 93.62 92 PRO A O 1
ATOM 724 N N . GLU A 1 93 ? -15.609 -5.626 42.441 1.00 94.31 93 GLU A N 1
ATOM 725 C CA . GLU A 1 93 ? -14.487 -5.220 43.300 1.00 94.31 93 GLU A CA 1
ATOM 726 C C . GLU A 1 93 ? -13.150 -5.377 42.562 1.00 94.31 93 GLU A C 1
ATOM 728 O O . GLU A 1 93 ? -12.364 -4.432 42.475 1.00 94.31 93 GLU A O 1
ATOM 733 N N . GLU A 1 94 ? -12.935 -6.530 41.929 1.00 94.38 94 GLU A N 1
ATOM 734 C CA . GLU A 1 94 ? -11.733 -6.826 41.147 1.00 94.38 94 GLU A CA 1
ATOM 735 C C . GLU A 1 94 ? -11.625 -5.920 39.913 1.00 94.38 94 GLU A C 1
ATOM 737 O O . GLU A 1 94 ? -10.533 -5.501 39.522 1.00 94.38 94 GLU A O 1
ATOM 742 N N . TRP A 1 95 ? -12.762 -5.571 39.300 1.00 93.50 95 TRP A N 1
ATOM 743 C CA . TRP A 1 95 ? -12.795 -4.632 38.181 1.00 93.50 95 TRP A CA 1
ATOM 744 C C . TRP A 1 95 ? -12.363 -3.218 38.591 1.00 93.50 95 TRP A C 1
ATOM 746 O O . TRP A 1 95 ? -11.624 -2.566 37.849 1.00 93.50 95 TRP A O 1
ATOM 756 N N . GLN A 1 96 ? -12.767 -2.741 39.774 1.00 91.69 96 GLN A N 1
ATOM 757 C CA . GLN A 1 96 ? -12.318 -1.447 40.303 1.00 91.69 96 GLN A CA 1
ATOM 758 C C . GLN A 1 96 ? -10.815 -1.435 40.609 1.00 91.69 96 GLN A C 1
ATOM 760 O O . GLN A 1 96 ? -10.134 -0.450 40.300 1.00 91.69 96 GLN A O 1
ATOM 765 N N . GLU A 1 97 ? -10.284 -2.525 41.164 1.00 94.00 97 GLU A N 1
ATOM 766 C CA . GLU A 1 97 ? -8.845 -2.682 41.396 1.00 94.00 97 GLU A CA 1
ATOM 767 C C . GLU A 1 97 ? -8.071 -2.654 40.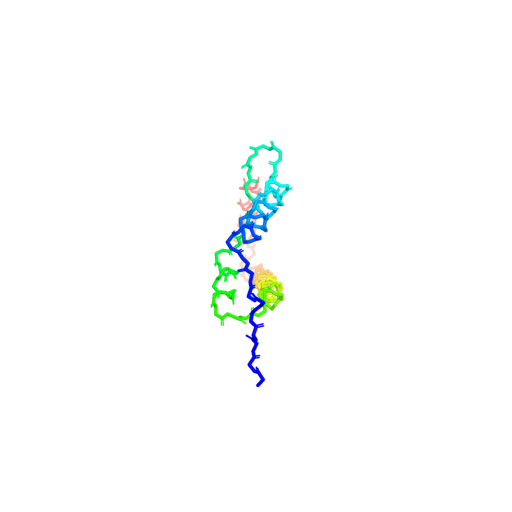068 1.00 94.00 97 GLU A C 1
ATOM 769 O O . GLU A 1 97 ? -7.150 -1.849 39.904 1.00 94.00 97 GLU A O 1
ATOM 774 N N . TYR A 1 98 ? -8.515 -3.424 39.068 1.00 92.38 98 TYR A N 1
ATOM 775 C CA . TYR A 1 98 ? -7.928 -3.419 37.724 1.00 92.38 98 TYR A CA 1
ATOM 776 C C . TYR A 1 98 ? -7.941 -2.026 37.072 1.00 92.38 98 TYR A C 1
ATOM 778 O O . TYR A 1 98 ? -6.931 -1.593 36.520 1.00 92.38 98 TYR A O 1
ATOM 786 N N . GLN A 1 99 ? -9.058 -1.295 37.147 1.00 90.44 99 GLN A N 1
ATOM 787 C CA . GLN A 1 99 ? -9.167 0.063 36.596 1.00 90.44 99 GLN A CA 1
ATOM 788 C C . GLN A 1 99 ? -8.211 1.050 37.276 1.00 90.44 99 GLN A C 1
ATOM 790 O O . GLN A 1 99 ? -7.695 1.957 36.622 1.00 90.44 99 GLN A O 1
ATOM 795 N N . THR A 1 100 ? -7.970 0.877 38.576 1.00 91.88 100 THR A N 1
ATOM 796 C CA . THR A 1 100 ? -7.027 1.705 39.338 1.00 91.88 100 THR A CA 1
ATOM 797 C C . THR A 1 100 ? -5.588 1.431 38.906 1.00 91.88 100 THR A C 1
ATOM 799 O O . THR A 1 100 ? -4.839 2.379 38.680 1.00 91.88 100 THR A O 1
ATOM 802 N N . LEU A 1 101 ? -5.227 0.158 38.705 1.00 93.19 101 LEU A N 1
ATOM 803 C CA . LEU A 1 101 ? -3.914 -0.238 38.184 1.00 93.19 101 LEU A CA 1
ATOM 804 C C . LEU A 1 101 ? -3.700 0.268 36.751 1.00 93.19 101 LEU A C 1
ATOM 806 O O . LEU A 1 101 ? -2.697 0.911 36.468 1.00 93.19 101 LEU A O 1
ATOM 810 N N . ARG A 1 102 ? -4.684 0.072 35.863 1.00 88.19 102 ARG A N 1
ATOM 811 C CA . ARG A 1 102 ? -4.603 0.490 34.454 1.00 88.19 102 ARG A CA 1
ATOM 812 C C . ARG A 1 102 ? -4.416 2.000 34.287 1.00 88.19 102 ARG A C 1
ATOM 814 O O . ARG A 1 102 ? -3.705 2.415 33.385 1.00 88.19 102 ARG A O 1
ATOM 821 N N . LYS A 1 103 ? -5.046 2.817 35.139 1.00 83.25 103 LYS A N 1
ATOM 822 C CA . LYS A 1 103 ? -4.877 4.284 35.141 1.00 83.25 103 LYS A CA 1
ATOM 823 C C . LYS A 1 103 ? -3.555 4.749 35.757 1.00 83.25 103 LYS A C 1
ATOM 825 O O . LYS A 1 103 ? -3.208 5.908 35.586 1.00 83.25 103 LYS A O 1
ATOM 830 N N . GLY A 1 104 ? -2.879 3.893 36.523 1.00 69.12 104 GLY A N 1
ATOM 831 C CA . GLY A 1 104 ? -1.569 4.183 37.110 1.00 69.12 104 GLY A CA 1
ATOM 832 C C . GLY A 1 104 ? -0.391 3.907 36.171 1.00 69.12 104 GLY A C 1
ATOM 833 O O . GLY A 1 104 ? 0.693 4.424 36.423 1.00 69.12 104 GLY A O 1
ATOM 834 N N . ASP A 1 105 ? -0.612 3.123 35.110 1.00 56.84 105 ASP A N 1
ATOM 835 C CA . ASP A 1 105 ? 0.389 2.759 34.094 1.00 56.84 105 ASP A CA 1
ATOM 836 C C . ASP A 1 105 ? 0.329 3.640 32.816 1.00 56.84 105 ASP A C 1
ATOM 838 O O . ASP A 1 105 ? 1.157 3.463 31.919 1.00 56.84 105 ASP A O 1
ATOM 842 N N . GLU A 1 106 ? -0.623 4.584 32.724 1.00 46.91 106 GLU A N 1
ATOM 843 C CA . GLU A 1 106 ? -0.650 5.684 31.730 1.00 46.91 106 GLU A CA 1
ATOM 844 C C . GLU A 1 106 ? 0.062 6.938 32.265 1.00 46.91 106 GLU A C 1
ATOM 846 O O . GLU A 1 106 ? 0.812 7.564 31.477 1.00 46.91 106 GLU A O 1
#

Secondary structure (DSSP, 8-state):
---------HHHHHHHHHHHHHHHHHHS-TTSPPPP--HHHHHHHHHT--HHHHHHHHHHHHHHHHHHHHHHHHHHHHHHHHHHHHHHHH-HHHHHHHHHHHHH--

Radius of gyration: 30.2 Å; chains: 1; bounding box: 47×29×85 Å

Sequence (106 aa):
MACLLPSLTSKEYHALWKELADSRQSLVAPDGRVPEVAIELLKYLDDGDNPDTFTDDIFRAGLVANQVSKGKFTAFRKLEESLSTHLEAKFPEEWQEYQTLRKGDE

pLDDT: mean 89.18, std 12.3, range [39.94, 98.19]